Protein AF-A0A543DP28-F1 (afdb_monomer)

InterPro domains:
  IPR009409 Protein of unknown function DUF1059 [PF06348] (3-47)

Sequence (65 aa):
MSYQFSCAAAGAVTCGCKVTASTEEELRTVLADHLAKKHKVKAPNETLLAHLVASATRTGSEPAA

Structure (mmCIF, N/CA/C/O backbone):
data_AF-A0A543DP28-F1
#
_entry.id   AF-A0A543DP28-F1
#
loop_
_atom_site.group_PDB
_atom_site.id
_atom_site.type_symbol
_atom_site.label_atom_id
_atom_site.label_alt_id
_atom_site.label_comp_id
_atom_site.label_asym_id
_atom_site.label_entity_id
_atom_site.label_seq_id
_atom_site.pdbx_PDB_ins_code
_atom_site.Cartn_x
_atom_site.Cartn_y
_atom_site.Cartn_z
_atom_site.occupancy
_atom_site.B_iso_or_equiv
_atom_site.auth_seq_id
_atom_site.auth_comp_id
_atom_site.auth_asym_id
_atom_site.auth_atom_id
_atom_site.pdbx_PDB_model_num
ATOM 1 N N . MET A 1 1 ? -13.024 -3.161 8.774 1.00 60.97 1 MET A N 1
ATOM 2 C CA . MET A 1 1 ? -12.237 -3.522 7.578 1.00 60.97 1 MET A CA 1
ATOM 3 C C . MET A 1 1 ? -10.770 -3.339 7.901 1.00 60.97 1 MET A C 1
ATOM 5 O O . MET A 1 1 ? -10.425 -2.308 8.460 1.00 60.97 1 MET A O 1
ATOM 9 N N . SER A 1 2 ? -9.927 -4.305 7.572 1.00 73.75 2 SER A N 1
ATOM 10 C CA . SER A 1 2 ? -8.478 -4.123 7.539 1.00 73.75 2 SER A CA 1
ATOM 11 C C . SER A 1 2 ? -7.990 -4.337 6.110 1.00 73.75 2 SER A C 1
ATOM 13 O O . SER A 1 2 ? -8.500 -5.176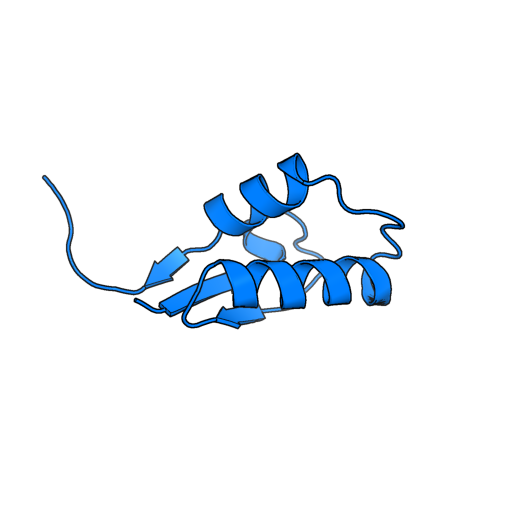 5.381 1.00 73.75 2 SER A O 1
ATOM 15 N N . TYR A 1 3 ? -7.040 -3.528 5.675 1.00 83.31 3 TYR A N 1
ATOM 16 C CA . TYR A 1 3 ? -6.385 -3.620 4.381 1.00 83.31 3 TYR A CA 1
ATOM 17 C C . TYR A 1 3 ? -5.063 -4.327 4.583 1.00 83.31 3 TYR A C 1
ATOM 19 O O . TYR A 1 3 ? -4.249 -3.902 5.401 1.00 83.31 3 TYR A O 1
ATOM 27 N N . GLN A 1 4 ? -4.842 -5.397 3.836 1.00 84.31 4 GLN A N 1
ATOM 28 C CA . GLN A 1 4 ? -3.570 -6.086 3.798 1.00 84.31 4 GLN A CA 1
ATOM 29 C C . GLN A 1 4 ? -2.960 -5.921 2.413 1.00 84.31 4 GLN A C 1
ATOM 31 O O . GLN A 1 4 ? -3.456 -6.445 1.422 1.00 84.31 4 GLN A O 1
ATOM 36 N N . PHE A 1 5 ? -1.857 -5.193 2.352 1.00 84.44 5 PHE A N 1
ATOM 37 C CA . PHE A 1 5 ? -1.076 -5.009 1.146 1.00 84.44 5 PHE A CA 1
ATOM 38 C C . PHE A 1 5 ? 0.208 -5.832 1.220 1.00 84.44 5 PHE A C 1
ATOM 40 O O . PHE A 1 5 ? 0.870 -5.895 2.255 1.00 84.44 5 PHE A O 1
ATOM 47 N N . SER A 1 6 ? 0.591 -6.442 0.102 1.00 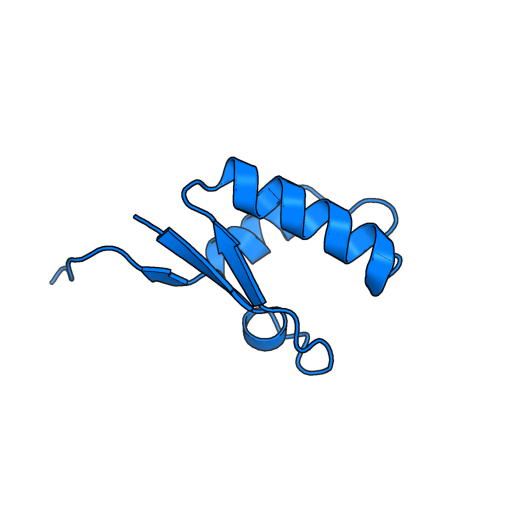84.31 6 SER A N 1
ATOM 48 C CA . SER A 1 6 ? 1.896 -7.083 -0.059 1.00 84.31 6 SER A CA 1
ATOM 49 C C . SER A 1 6 ? 2.539 -6.581 -1.342 1.00 84.31 6 SER A C 1
ATOM 51 O O . SER A 1 6 ? 1.914 -6.643 -2.397 1.00 84.31 6 SER A O 1
ATOM 53 N N . CYS A 1 7 ? 3.803 -6.155 -1.291 1.00 81.38 7 CYS A N 1
ATOM 54 C CA . CYS A 1 7 ? 4.529 -5.735 -2.495 1.00 81.38 7 CYS A CA 1
ATOM 55 C C . CYS A 1 7 ? 4.558 -6.842 -3.564 1.00 81.38 7 CYS A C 1
ATOM 57 O O . CYS A 1 7 ? 4.414 -6.554 -4.750 1.00 81.38 7 CYS A O 1
ATOM 59 N N . ALA A 1 8 ? 4.627 -8.109 -3.145 1.00 78.88 8 ALA A N 1
ATOM 60 C CA . ALA A 1 8 ? 4.493 -9.260 -4.034 1.00 78.88 8 ALA A CA 1
ATOM 61 C C . ALA A 1 8 ? 3.145 -9.308 -4.782 1.00 78.88 8 ALA A C 1
ATOM 63 O O . ALA A 1 8 ? 3.124 -9.664 -5.956 1.00 78.88 8 ALA A O 1
ATOM 64 N N . ALA A 1 9 ? 2.038 -8.904 -4.144 1.00 74.12 9 ALA A N 1
ATOM 65 C CA . ALA A 1 9 ? 0.715 -8.849 -4.775 1.00 74.12 9 ALA A CA 1
ATOM 66 C C . ALA A 1 9 ? 0.623 -7.739 -5.837 1.00 74.12 9 ALA A C 1
ATOM 68 O O . ALA A 1 9 ? -0.099 -7.878 -6.816 1.00 74.12 9 ALA A O 1
ATOM 69 N N . ALA A 1 10 ? 1.416 -6.676 -5.688 1.00 69.56 10 ALA A N 1
ATOM 70 C CA . ALA A 1 10 ? 1.560 -5.615 -6.684 1.00 69.56 10 ALA A CA 1
ATOM 71 C C . ALA A 1 10 ? 2.586 -5.932 -7.793 1.00 69.56 10 ALA A C 1
ATOM 73 O O . ALA A 1 10 ? 2.926 -5.056 -8.585 1.00 69.56 10 ALA A O 1
ATOM 74 N N . GLY A 1 11 ? 3.127 -7.155 -7.835 1.00 68.94 11 GLY A N 1
ATOM 75 C CA . GLY A 1 11 ? 4.124 -7.580 -8.824 1.00 68.94 11 GLY A CA 1
ATOM 76 C C . GLY A 1 11 ? 5.581 -7.337 -8.418 1.00 68.94 11 GLY A C 1
ATOM 77 O O . GLY A 1 11 ? 6.492 -7.829 -9.082 1.00 68.94 11 GLY A O 1
ATOM 78 N N . ALA A 1 12 ? 5.841 -6.667 -7.291 1.00 72.38 12 ALA A N 1
ATOM 79 C CA . ALA A 1 12 ? 7.182 -6.524 -6.725 1.00 72.38 12 ALA A CA 1
ATOM 80 C C . ALA A 1 12 ? 7.549 -7.756 -5.877 1.00 72.38 12 ALA A C 1
ATOM 82 O O . ALA A 1 12 ? 7.759 -7.662 -4.670 1.00 72.38 12 ALA A O 1
ATOM 83 N N . VAL A 1 13 ? 7.631 -8.926 -6.521 1.00 69.88 13 VAL A N 1
ATOM 84 C CA . VAL A 1 13 ? 7.942 -10.230 -5.892 1.00 69.88 13 VAL A CA 1
ATOM 85 C C . VAL A 1 13 ? 9.291 -10.268 -5.168 1.00 69.88 13 VAL A C 1
ATOM 87 O O . VAL A 1 13 ? 9.479 -11.063 -4.253 1.00 69.88 13 VAL A O 1
ATOM 90 N N . THR A 1 14 ? 10.220 -9.382 -5.528 1.00 75.94 14 THR A N 1
ATOM 91 C CA . THR A 1 14 ? 11.519 -9.226 -4.857 1.00 75.94 14 THR A CA 1
ATOM 92 C C . THR A 1 14 ? 11.427 -8.451 -3.541 1.00 75.94 14 THR A C 1
ATOM 94 O O . THR A 1 14 ? 12.369 -8.471 -2.749 1.00 75.94 14 THR A O 1
ATOM 97 N N . CYS A 1 15 ? 10.301 -7.784 -3.276 1.00 75.00 15 CYS A N 1
ATOM 98 C CA . CYS A 1 15 ? 10.054 -7.064 -2.040 1.00 75.00 15 CYS A CA 1
ATOM 99 C C . CYS A 1 15 ? 9.080 -7.856 -1.155 1.00 75.00 15 CYS A C 1
ATOM 101 O O . CYS A 1 15 ? 7.880 -7.930 -1.409 1.00 75.00 15 CYS A O 1
ATOM 103 N N . GLY A 1 16 ? 9.601 -8.436 -0.071 1.00 78.12 16 GLY A N 1
ATOM 104 C CA . GLY A 1 16 ? 8.819 -9.208 0.903 1.00 78.12 16 GLY A CA 1
ATOM 105 C C . GLY A 1 16 ? 7.981 -8.362 1.869 1.00 78.12 16 GLY A C 1
ATOM 106 O O . GLY A 1 16 ? 7.527 -8.878 2.889 1.00 78.12 16 GLY A O 1
ATOM 107 N N . CYS A 1 17 ? 7.809 -7.062 1.608 1.00 79.81 17 CYS A N 1
ATOM 108 C CA . CYS A 1 17 ? 7.132 -6.170 2.539 1.00 79.81 17 CYS A CA 1
ATOM 109 C C . CYS A 1 17 ? 5.621 -6.419 2.538 1.00 79.81 17 CYS A C 1
ATOM 111 O O . CYS A 1 17 ? 4.975 -6.434 1.485 1.00 79.81 17 CYS A O 1
ATOM 113 N N . LYS A 1 18 ? 5.069 -6.590 3.741 1.00 84.56 18 LYS A N 1
ATOM 114 C CA . LYS A 1 18 ? 3.633 -6.687 3.996 1.00 84.56 18 LYS A CA 1
ATOM 115 C C . LYS A 1 18 ? 3.223 -5.541 4.904 1.00 84.56 18 LYS A C 1
ATOM 117 O O . LYS A 1 18 ? 3.867 -5.306 5.923 1.00 84.56 18 LYS A O 1
ATOM 122 N N . VAL A 1 19 ? 2.173 -4.834 4.519 1.00 84.81 19 VAL A N 1
ATOM 123 C CA . VAL A 1 19 ? 1.616 -3.706 5.259 1.00 84.81 19 VAL A CA 1
ATOM 124 C C . VAL A 1 19 ? 0.174 -4.038 5.587 1.00 84.81 19 VAL A C 1
ATOM 126 O O . VAL A 1 19 ?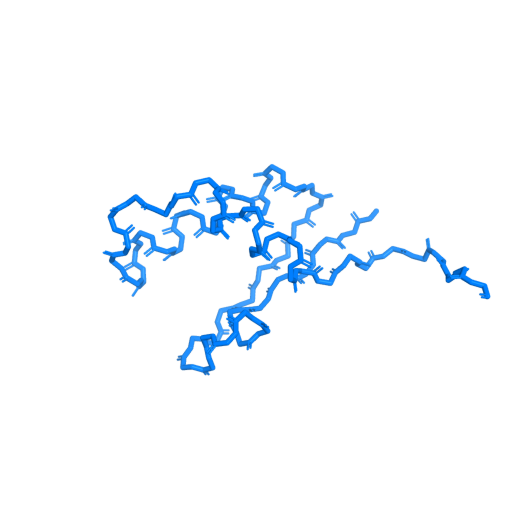 -0.588 -4.460 4.721 1.00 84.81 19 VAL A O 1
ATOM 129 N N . THR A 1 20 ? -0.203 -3.842 6.840 1.00 86.44 20 THR A N 1
ATOM 130 C CA . THR A 1 20 ? -1.589 -3.940 7.289 1.00 86.44 20 THR A CA 1
ATOM 131 C C . THR A 1 20 ? -2.028 -2.584 7.805 1.00 86.44 20 THR A C 1
ATOM 133 O O . THR A 1 20 ? -1.351 -2.023 8.661 1.00 86.44 20 THR A O 1
ATOM 136 N N . ALA A 1 21 ? -3.147 -2.074 7.306 1.00 85.31 21 ALA A N 1
ATOM 137 C CA . ALA A 1 21 ? -3.714 -0.794 7.711 1.00 85.31 21 ALA A CA 1
ATOM 138 C C . ALA A 1 21 ? -5.210 -0.940 7.990 1.00 85.31 21 ALA A C 1
ATOM 140 O O . ALA A 1 21 ? -5.879 -1.788 7.409 1.00 85.31 21 ALA A O 1
ATOM 141 N N . SER A 1 22 ? -5.760 -0.101 8.859 1.00 84.81 22 SER A N 1
ATOM 142 C CA . SER A 1 22 ? -7.206 -0.086 9.133 1.00 84.81 22 SER A CA 1
ATOM 143 C C . SER A 1 22 ? -7.972 0.821 8.162 1.00 84.81 22 SER A C 1
ATOM 145 O O . SER A 1 22 ? -9.170 0.642 7.960 1.00 84.81 22 SER A O 1
ATOM 147 N N . THR A 1 23 ? -7.278 1.771 7.528 1.00 85.31 23 THR A N 1
ATOM 148 C CA . THR A 1 23 ? -7.828 2.736 6.567 1.00 85.31 23 THR A CA 1
ATOM 149 C C . THR A 1 23 ? -6.951 2.825 5.318 1.00 85.31 23 THR A C 1
ATOM 151 O O . THR A 1 23 ? -5.763 2.497 5.346 1.00 85.31 23 THR A O 1
ATOM 154 N N . GLU A 1 24 ? -7.532 3.278 4.204 1.00 84.31 24 GLU A N 1
ATOM 155 C CA . GLU A 1 24 ? -6.792 3.478 2.948 1.00 84.31 24 GLU A CA 1
ATOM 156 C C . GLU A 1 24 ? -5.750 4.595 3.063 1.00 84.31 24 GLU A C 1
ATOM 158 O O . GLU A 1 24 ? -4.678 4.485 2.476 1.00 84.31 24 GLU A O 1
ATOM 163 N N . GLU A 1 25 ? -6.028 5.645 3.838 1.00 85.75 25 GLU A N 1
ATOM 164 C CA . GLU A 1 25 ? -5.090 6.751 4.073 1.00 85.75 25 GLU A CA 1
ATOM 165 C C . GLU A 1 25 ? -3.817 6.289 4.791 1.00 85.75 25 GLU A C 1
ATOM 167 O O . GLU A 1 25 ? -2.713 6.624 4.360 1.00 85.75 25 GLU A O 1
ATOM 172 N N . GLU A 1 26 ? -3.955 5.451 5.823 1.00 86.12 26 GLU A N 1
ATOM 173 C CA . GLU A 1 26 ? -2.811 4.825 6.497 1.00 86.12 26 GLU A CA 1
ATOM 174 C C . GLU A 1 26 ? -2.026 3.935 5.532 1.00 86.12 26 GLU A C 1
ATOM 176 O O . GLU A 1 26 ? -0.801 4.031 5.439 1.00 86.12 26 GLU A O 1
ATOM 181 N N . LEU A 1 27 ? -2.730 3.112 4.745 1.00 85.50 27 LEU A N 1
ATOM 182 C CA . LEU A 1 27 ? -2.090 2.255 3.752 1.00 85.50 27 LEU A CA 1
ATOM 183 C C . LEU A 1 27 ? -1.268 3.086 2.756 1.00 85.50 27 LEU A C 1
ATOM 185 O O . LEU A 1 27 ? -0.116 2.759 2.482 1.00 85.50 27 LEU A O 1
ATOM 189 N N . ARG A 1 28 ? -1.841 4.183 2.245 1.00 86.44 28 ARG A N 1
ATOM 190 C CA . ARG A 1 28 ? -1.190 5.107 1.305 1.00 86.44 28 ARG A CA 1
ATOM 191 C C . ARG A 1 28 ? 0.058 5.744 1.900 1.00 86.44 28 ARG A C 1
ATOM 193 O O . ARG A 1 28 ? 1.091 5.755 1.233 1.00 86.44 28 ARG A O 1
ATOM 200 N N . THR A 1 29 ? -0.017 6.224 3.138 1.00 86.75 29 THR A N 1
ATOM 201 C CA . THR A 1 29 ? 1.122 6.826 3.847 1.00 86.75 29 THR A CA 1
ATOM 202 C C . THR A 1 29 ? 2.269 5.832 4.003 1.00 86.75 29 THR A C 1
ATOM 204 O O . THR A 1 29 ? 3.405 6.129 3.625 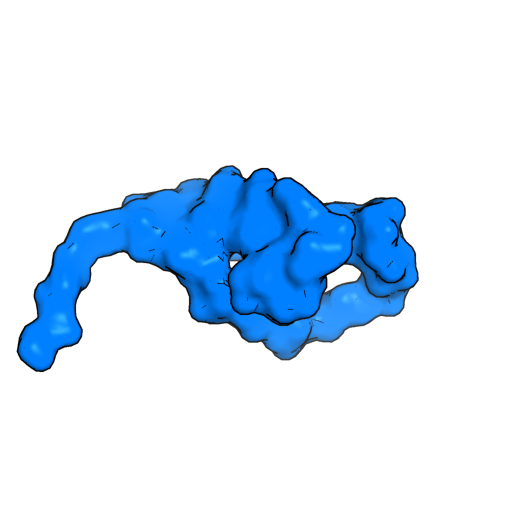1.00 86.75 29 THR A O 1
ATOM 207 N N . VAL A 1 30 ? 1.981 4.621 4.491 1.00 86.50 30 VAL A N 1
ATOM 208 C CA . VAL A 1 30 ? 3.010 3.591 4.701 1.00 86.50 30 VAL A CA 1
ATOM 209 C C . VAL A 1 30 ? 3.601 3.120 3.369 1.00 86.50 30 VAL A C 1
ATOM 211 O O . VAL A 1 30 ? 4.813 2.917 3.263 1.00 86.50 30 VAL A O 1
ATOM 214 N N . LEU A 1 31 ? 2.775 2.987 2.328 1.00 84.50 31 LEU A N 1
ATOM 215 C CA . LEU A 1 31 ? 3.229 2.633 0.983 1.00 84.50 31 LEU A CA 1
ATOM 216 C C . LEU A 1 31 ? 4.153 3.696 0.392 1.00 84.50 31 LEU A C 1
ATOM 218 O O . LEU A 1 31 ? 5.211 3.349 -0.133 1.00 84.50 31 LEU A O 1
ATOM 222 N N . ALA A 1 32 ? 3.780 4.973 0.491 1.00 84.75 32 ALA A N 1
ATOM 223 C CA . ALA A 1 32 ? 4.578 6.082 -0.017 1.00 84.75 32 ALA A CA 1
ATOM 224 C C . ALA A 1 32 ? 5.957 6.144 0.660 1.00 84.75 32 ALA A C 1
ATOM 226 O O . ALA A 1 32 ? 6.976 6.243 -0.030 1.00 84.75 32 ALA A O 1
ATOM 227 N N . ASP A 1 33 ? 6.004 6.003 1.989 1.00 85.31 33 ASP A N 1
ATOM 228 C CA . ASP A 1 33 ? 7.255 5.960 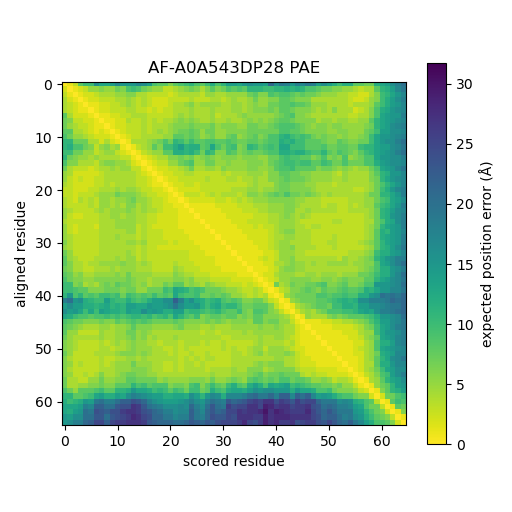2.755 1.00 85.31 33 ASP A CA 1
ATOM 229 C C . ASP A 1 33 ? 8.124 4.752 2.367 1.00 85.31 33 ASP A C 1
ATOM 231 O O . ASP A 1 33 ? 9.326 4.885 2.107 1.00 85.31 33 ASP A O 1
ATOM 235 N N . HIS A 1 34 ? 7.511 3.572 2.247 1.00 84.88 34 HIS A N 1
ATOM 236 C CA . HIS A 1 34 ? 8.205 2.353 1.849 1.00 84.88 34 HIS A CA 1
ATOM 237 C C . HIS A 1 34 ? 8.799 2.460 0.437 1.00 84.88 34 HIS A C 1
ATOM 239 O O . HIS A 1 34 ? 9.971 2.137 0.230 1.00 84.88 34 HIS A O 1
ATOM 245 N N . LEU A 1 35 ? 8.023 2.941 -0.537 1.00 82.00 35 LEU A N 1
ATOM 246 C CA . LEU A 1 35 ? 8.464 3.148 -1.920 1.00 82.00 35 LEU A CA 1
ATOM 247 C C . LEU A 1 35 ? 9.639 4.130 -1.995 1.00 82.00 35 LEU A C 1
ATOM 249 O O . LEU A 1 35 ? 10.617 3.870 -2.703 1.00 82.00 35 LEU A O 1
ATOM 253 N N . ALA A 1 36 ? 9.584 5.217 -1.223 1.00 83.25 36 ALA A N 1
ATOM 254 C CA . ALA A 1 36 ? 10.658 6.200 -1.156 1.00 83.25 36 ALA A CA 1
ATOM 255 C C . ALA A 1 36 ? 11.945 5.612 -0.549 1.00 83.25 36 ALA A C 1
ATOM 257 O O . ALA A 1 36 ? 13.032 5.810 -1.095 1.00 83.25 36 ALA A O 1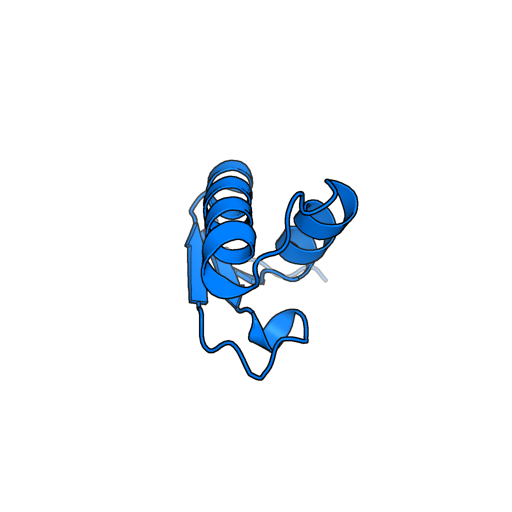
ATOM 258 N N . LYS A 1 37 ? 11.841 4.849 0.548 1.00 82.12 37 LYS A N 1
ATOM 259 C CA . LYS A 1 37 ? 13.006 4.318 1.280 1.00 82.12 37 LYS A CA 1
ATOM 260 C C . LYS A 1 37 ? 13.605 3.053 0.669 1.00 82.12 37 LYS A C 1
ATOM 262 O O . LYS A 1 37 ? 14.826 2.921 0.617 1.00 82.12 37 LYS A O 1
ATOM 267 N N . LYS A 1 38 ? 12.771 2.101 0.244 1.00 81.81 38 LYS A N 1
ATOM 268 C CA . LYS A 1 38 ? 13.206 0.769 -0.218 1.00 81.81 38 LYS A CA 1
ATOM 269 C C . LYS A 1 38 ? 13.371 0.690 -1.727 1.00 81.81 38 LYS A C 1
ATOM 271 O O . LYS A 1 38 ? 14.319 0.067 -2.190 1.00 81.81 38 LYS A O 1
ATOM 276 N N .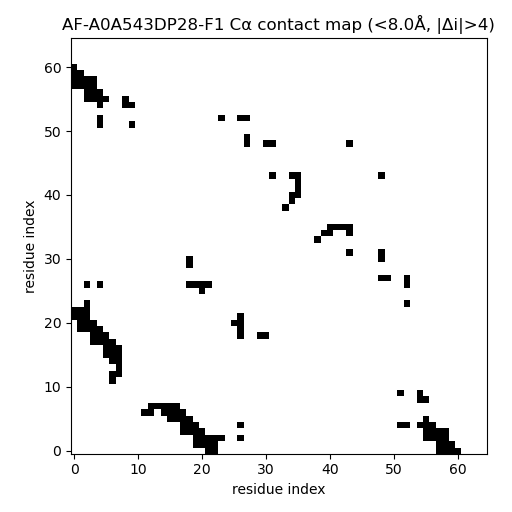 HIS A 1 39 ? 12.499 1.355 -2.480 1.00 75.62 39 HIS A N 1
ATOM 277 C CA . HIS A 1 39 ? 12.534 1.325 -3.942 1.00 75.62 39 HIS A CA 1
ATOM 278 C C . HIS A 1 39 ? 13.156 2.585 -4.560 1.00 75.62 39 HIS A C 1
ATOM 280 O O . HIS A 1 39 ? 13.308 2.644 -5.777 1.00 75.62 39 HIS A O 1
ATOM 286 N N . LYS A 1 40 ? 13.530 3.588 -3.743 1.00 76.25 40 LYS A N 1
ATOM 287 C CA . LYS A 1 40 ? 14.011 4.907 -4.198 1.00 76.25 40 LYS A CA 1
ATOM 288 C C . LYS A 1 40 ? 13.091 5.537 -5.254 1.00 76.25 40 LYS A C 1
ATOM 290 O O . LYS A 1 40 ? 13.549 6.297 -6.107 1.00 76.25 40 LYS A O 1
ATOM 295 N N . VAL A 1 41 ? 11.790 5.239 -5.191 1.00 72.06 41 VAL A N 1
ATOM 296 C CA . VAL A 1 41 ? 10.786 5.844 -6.071 1.00 72.06 41 VAL A CA 1
ATOM 297 C C . VAL A 1 41 ? 10.579 7.268 -5.580 1.00 72.06 41 VAL A C 1
ATOM 299 O O . VAL A 1 41 ? 9.853 7.534 -4.625 1.00 72.06 41 VAL A O 1
ATOM 302 N N . LYS A 1 42 ? 11.309 8.190 -6.199 1.00 57.31 42 LYS A N 1
ATOM 303 C CA . LYS A 1 42 ? 11.246 9.616 -5.907 1.00 57.31 42 LYS A CA 1
ATOM 304 C C . LYS A 1 42 ? 9.969 10.149 -6.566 1.00 57.31 42 LYS A C 1
ATOM 306 O O . LYS A 1 42 ? 9.984 10.441 -7.754 1.00 57.31 42 LYS A O 1
ATOM 311 N N . ALA A 1 43 ? 8.891 10.209 -5.780 1.00 59.94 43 ALA A N 1
ATOM 312 C CA . ALA A 1 43 ? 7.506 10.524 -6.160 1.00 59.94 43 ALA A CA 1
ATOM 313 C C . ALA A 1 43 ? 6.720 9.348 -6.786 1.00 59.94 43 ALA A C 1
ATOM 315 O O . ALA A 1 43 ? 6.589 9.261 -8.008 1.00 59.94 43 ALA A O 1
ATOM 316 N N . PRO A 1 44 ? 6.157 8.436 -5.968 1.00 66.38 44 PRO A N 1
ATOM 317 C CA . PRO A 1 44 ? 5.113 7.546 -6.457 1.00 66.38 44 PRO A CA 1
ATOM 318 C C . PRO A 1 44 ? 3.909 8.401 -6.876 1.00 66.38 44 PRO A C 1
ATOM 320 O O . PRO A 1 44 ? 3.351 9.137 -6.067 1.00 66.38 44 PRO A O 1
ATOM 323 N N . ASN A 1 45 ? 3.546 8.340 -8.157 1.00 76.81 45 ASN A N 1
ATOM 324 C CA . ASN A 1 45 ? 2.385 9.056 -8.686 1.00 76.81 45 ASN A CA 1
ATOM 325 C C . ASN A 1 45 ? 1.109 8.611 -7.949 1.00 76.81 45 ASN A C 1
ATOM 327 O O . ASN A 1 45 ? 0.988 7.435 -7.596 1.00 76.81 45 ASN A O 1
ATOM 331 N N . GLU A 1 46 ? 0.139 9.509 -7.760 1.00 78.50 46 GLU A N 1
ATOM 332 C CA . GLU A 1 46 ? -1.121 9.192 -7.061 1.00 78.50 46 GLU A CA 1
ATOM 333 C C . GLU A 1 46 ? -1.851 8.001 -7.688 1.00 78.50 46 GLU A C 1
ATOM 335 O O . GLU A 1 46 ? -2.381 7.154 -6.971 1.00 78.50 46 GLU A O 1
ATOM 340 N N . THR A 1 47 ? -1.794 7.871 -9.016 1.00 82.94 47 THR A N 1
ATOM 341 C CA . THR A 1 47 ? -2.319 6.712 -9.751 1.00 82.94 47 THR A CA 1
ATOM 342 C C . THR A 1 47 ? -1.683 5.403 -9.291 1.00 82.94 47 THR A C 1
ATOM 344 O O . THR A 1 47 ? -2.372 4.399 -9.142 1.00 82.94 47 THR A O 1
ATOM 347 N N . LEU A 1 48 ? -0.374 5.402 -9.033 1.00 80.56 48 LEU A N 1
ATOM 348 C CA . LEU A 1 48 ? 0.364 4.217 -8.606 1.00 80.56 48 LEU A CA 1
ATOM 349 C C . LEU A 1 48 ? -0.020 3.851 -7.168 1.00 80.56 48 LEU A C 1
ATOM 351 O O . LEU A 1 48 ? -0.326 2.696 -6.898 1.00 80.56 48 LEU A O 1
ATOM 355 N N . LEU A 1 49 ? -0.115 4.837 -6.270 1.00 80.31 49 LEU A N 1
ATOM 356 C CA . LEU A 1 49 ? -0.628 4.632 -4.910 1.00 80.31 49 LEU A CA 1
ATOM 357 C C . LEU A 1 49 ? -2.072 4.116 -4.910 1.00 80.31 49 LEU A C 1
ATOM 359 O O . LEU A 1 49 ? -2.376 3.177 -4.183 1.00 80.31 49 LEU A O 1
ATOM 363 N N . ALA A 1 50 ? -2.950 4.672 -5.747 1.00 83.75 50 ALA A N 1
ATOM 364 C CA . ALA A 1 50 ? -4.323 4.196 -5.899 1.00 83.75 50 ALA A CA 1
ATOM 365 C C . ALA A 1 50 ? -4.373 2.748 -6.413 1.00 83.75 50 ALA A C 1
ATOM 367 O O . ALA A 1 50 ? -5.129 1.938 -5.884 1.00 83.75 50 ALA A O 1
ATOM 368 N N . HIS A 1 51 ? -3.523 2.395 -7.379 1.00 82.25 51 HIS A N 1
ATOM 369 C CA . HIS A 1 51 ? -3.441 1.035 -7.908 1.00 82.25 51 HIS A CA 1
ATOM 370 C C . HIS A 1 51 ? -2.898 0.036 -6.873 1.00 82.25 51 HIS A C 1
ATOM 372 O O . HIS A 1 51 ? -3.374 -1.095 -6.792 1.00 82.25 51 HIS A O 1
ATOM 378 N N . LEU A 1 52 ? -1.932 0.448 -6.045 1.00 80.38 52 LEU A N 1
ATOM 379 C CA . LEU A 1 52 ? -1.404 -0.364 -4.943 1.00 80.38 52 LEU A CA 1
ATOM 380 C C . LEU A 1 52 ? -2.463 -0.603 -3.865 1.00 80.38 52 LEU A C 1
ATOM 382 O O . LEU A 1 52 ? -2.618 -1.729 -3.403 1.00 80.38 52 LEU A O 1
ATOM 386 N N . VAL A 1 53 ? -3.220 0.434 -3.506 1.00 82.31 53 VAL A N 1
ATOM 387 C CA . VAL A 1 53 ? -4.350 0.329 -2.573 1.00 82.31 53 VAL A CA 1
ATOM 388 C C . VAL A 1 53 ? -5.437 -0.583 -3.145 1.00 82.31 53 VAL A C 1
ATOM 390 O O . VAL A 1 53 ? -5.950 -1.428 -2.421 1.00 82.31 53 VAL A O 1
ATOM 393 N N . ALA A 1 54 ? -5.729 -0.492 -4.446 1.00 81.94 54 ALA A N 1
ATOM 394 C CA . ALA A 1 54 ? -6.667 -1.389 -5.126 1.00 81.94 54 ALA A CA 1
ATOM 395 C C . ALA A 1 54 ? -6.168 -2.845 -5.193 1.00 81.94 54 ALA A C 1
ATOM 397 O O . ALA A 1 54 ? -6.969 -3.773 -5.227 1.00 81.94 54 ALA A O 1
ATOM 398 N N . SER A 1 55 ? -4.847 -3.048 -5.187 1.00 81.38 55 SER A N 1
ATOM 399 C CA . SER A 1 55 ? -4.215 -4.373 -5.129 1.00 81.38 55 SER A CA 1
ATOM 400 C C . SER A 1 55 ? -4.147 -4.932 -3.701 1.00 81.38 55 SER A C 1
ATOM 402 O O . SER A 1 55 ? -3.753 -6.082 -3.509 1.00 81.38 55 SER A O 1
ATOM 404 N N . ALA A 1 56 ? -4.485 -4.132 -2.684 1.00 82.69 56 ALA A N 1
ATOM 405 C CA . ALA A 1 56 ? -4.538 -4.583 -1.303 1.00 82.69 56 ALA A CA 1
ATOM 406 C C . ALA A 1 56 ? -5.796 -5.423 -1.066 1.00 82.69 56 ALA A C 1
ATOM 408 O O . ALA A 1 56 ? -6.907 -5.055 -1.449 1.00 82.69 56 ALA A O 1
ATOM 409 N N . THR A 1 57 ? -5.636 -6.537 -0.364 1.00 78.56 57 THR A N 1
ATOM 410 C CA . THR A 1 57 ? -6.757 -7.374 0.043 1.00 78.56 57 THR A CA 1
ATOM 411 C C . THR A 1 57 ? -7.488 -6.675 1.184 1.00 78.56 57 THR A C 1
ATOM 413 O O . THR A 1 57 ? -6.935 -6.499 2.272 1.00 78.56 57 THR A O 1
ATOM 416 N N . ARG A 1 58 ? -8.733 -6.247 0.955 1.00 75.00 58 ARG A N 1
ATOM 417 C CA . ARG A 1 58 ? -9.601 -5.722 2.016 1.00 75.00 58 ARG A CA 1
ATOM 418 C C . ARG A 1 58 ? -10.162 -6.906 2.805 1.00 75.00 58 ARG A C 1
ATOM 420 O O . ARG A 1 58 ? -11.129 -7.540 2.399 1.00 75.00 58 ARG A O 1
ATOM 427 N N . THR A 1 59 ? -9.552 -7.210 3.939 1.00 62.78 59 THR A N 1
ATOM 428 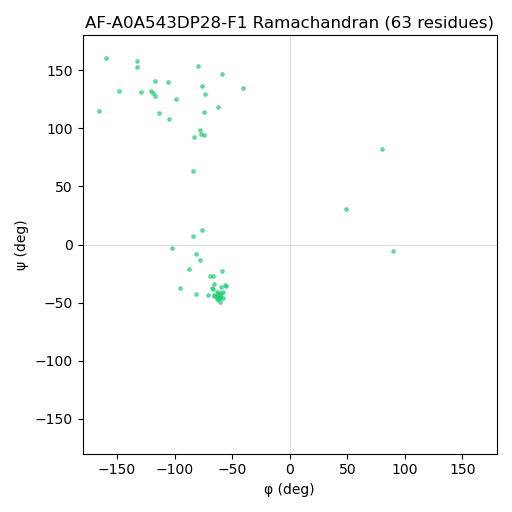C CA . THR A 1 59 ? -10.019 -8.226 4.879 1.00 62.78 59 THR A CA 1
ATOM 429 C C . THR A 1 59 ? -11.085 -7.609 5.790 1.00 62.78 59 THR A C 1
ATOM 431 O O . THR A 1 59 ? -10.824 -6.969 6.809 1.00 62.78 59 THR A O 1
ATOM 434 N N . GLY A 1 60 ? -12.336 -7.751 5.372 1.00 51.22 60 GLY A N 1
ATOM 435 C CA . GLY A 1 60 ? -13.536 -7.485 6.157 1.00 51.22 60 GLY A CA 1
ATOM 436 C C . GLY A 1 60 ? -14.710 -8.116 5.421 1.00 51.22 60 GLY A C 1
ATOM 437 O O . GLY A 1 60 ? -14.959 -7.715 4.290 1.00 51.22 60 GLY A O 1
ATOM 438 N N . SER A 1 61 ? -15.345 -9.126 6.027 1.00 48.53 61 SER A N 1
ATOM 439 C CA . SER A 1 61 ? -16.529 -9.853 5.525 1.00 48.53 61 SER A CA 1
ATOM 440 C C . SER A 1 61 ? -17.536 -8.894 4.868 1.00 48.53 61 SER A C 1
ATOM 442 O O . SER A 1 61 ? -17.767 -7.816 5.409 1.00 48.53 61 SER A O 1
ATOM 444 N N . GLU A 1 62 ? -18.121 -9.166 3.699 1.00 46.84 62 GLU A N 1
ATOM 445 C CA . GLU A 1 62 ? -18.802 -10.395 3.251 1.00 46.84 62 GLU A CA 1
ATOM 446 C C . GLU A 1 62 ? -18.867 -10.443 1.691 1.00 46.84 62 GLU A C 1
ATOM 448 O O . GLU A 1 62 ? -18.675 -9.400 1.056 1.00 46.84 62 GLU A O 1
ATOM 453 N N . PRO A 1 63 ? -19.081 -11.615 1.045 1.00 63.72 63 PRO A N 1
ATOM 454 C CA . PRO A 1 63 ? -19.122 -11.769 -0.409 1.00 63.72 63 PRO A CA 1
ATOM 455 C C . PRO A 1 63 ? -20.475 -11.345 -0.998 1.00 63.72 63 PRO A C 1
ATOM 457 O O . PRO A 1 63 ? -21.511 -11.440 -0.348 1.00 63.72 63 PRO A O 1
ATOM 460 N N . ALA A 1 64 ? -20.470 -10.924 -2.258 1.00 44.88 64 ALA A N 1
ATOM 461 C CA . ALA A 1 64 ? -21.677 -10.689 -3.046 1.00 44.88 64 ALA A CA 1
ATOM 462 C C . ALA A 1 64 ? -21.354 -11.006 -4.510 1.00 44.88 64 ALA A C 1
ATOM 464 O O . ALA A 1 64 ? -2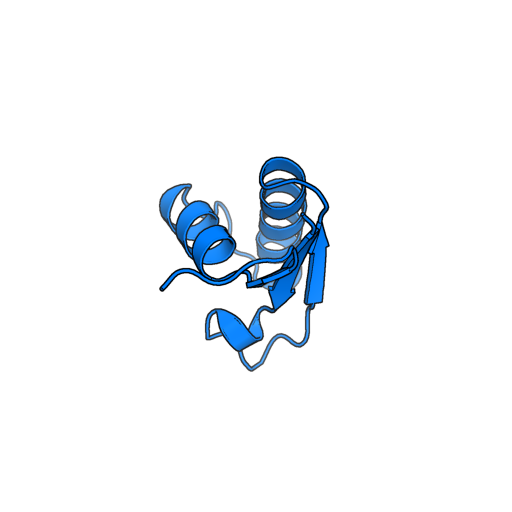0.332 -10.535 -5.004 1.00 44.88 64 ALA A O 1
ATOM 465 N N . ALA A 1 65 ? -22.134 -11.757 -5.276 1.00 36.53 65 ALA A N 1
ATOM 466 C CA . ALA A 1 65 ? -23.217 -12.711 -5.051 1.00 36.53 65 ALA A CA 1
ATOM 467 C C . ALA A 1 65 ? -23.277 -13.548 -6.346 1.00 36.53 65 ALA A C 1
ATOM 469 O O . ALA A 1 65 ? -22.880 -12.992 -7.400 1.00 36.53 65 ALA A O 1
#

Radius of gyration: 11.93 Å; Cα contacts (8 Å, |Δi|>4): 84; chains: 1; bounding box: 37×23×19 Å

Secondary structure (DSSP, 8-state):
-EEEEETTTTT-TT---EEEESSHHHHHHHHHHHHHHHS--SS--HHHHHHHHHTSEEE------

Mean predicted aligned error: 7.11 Å

Foldseek 3Di:
DKWWFAVVLVVPVVGRDIDIGPDLVVQLVVVVVCCCPPVVPPDDDVVNSVVRSVSIDDPDDDDDD

pLDDT: mean 76.4, std 11.45, range [36.53, 86.75]

Organism: NCBI:txid630975

Solvent-accessible surface area (backbone atoms only — not comparable to full-atom values): 3847 Å² total; per-residue (Å²): 98,34,36,42,34,40,38,43,69,68,69,40,66,91,38,88,54,70,49,76,25,72,46,70,68,56,41,46,53,55,48,52,53,45,36,39,72,75,67,60,41,84,74,76,50,68,69,55,49,50,50,47,57,69,51,24,51,69,57,52,92,78,92,86,132